Protein AF-A0A510K754-F1 (afdb_monomer_lite)

Sequence (94 aa):
MGKFEKINKIVKKAEKEILQNIEEIKNDEEYQKNMTEEEILEIIKNEKKRLKNINLVSEKILNTDFKPKMKITMFFKYECWMADCPQHLIIDED

Foldseek 3Di:
DDPLVVLVVVLVVLLVVLVVVLVCLVPPPVNVVPDDPVVSVVVSVVSVVVNVVSVVVSCCVVVVVPPPPPPPPQDDPPPDRPVPPCVPPPPPDD

Secondary structure (DSSP, 8-state):
--HHHHHHHHHHHHHHHHHHHHHHHHH-HHHHHHS-HHHHHHHHHHHHHHHHHHHHHHHHHHTS------------BTTB-TTT-GGG------

Organism: NCBI:txid157687

pLDDT: mean 77.62, std 16.48, range [48.53, 95.56]

Structure (mmCIF, N/CA/C/O backbone):
data_AF-A0A510K754-F1
#
_entry.id   AF-A0A510K754-F1
#
loop_
_atom_site.group_PDB
_atom_site.id
_atom_site.type_symbol
_atom_site.label_atom_id
_atom_site.label_alt_id
_atom_site.label_comp_id
_atom_site.label_asym_id
_atom_site.label_entity_id
_atom_site.label_seq_id
_atom_site.pdbx_PDB_ins_code
_atom_site.Cartn_x
_atom_site.Cartn_y
_atom_site.Cartn_z
_atom_site.occupancy
_atom_site.B_iso_or_equiv
_atom_site.auth_seq_id
_atom_site.auth_comp_id
_atom_site.auth_asym_id
_atom_site.auth_atom_id
_atom_site.pdbx_PDB_model_num
ATOM 1 N N . MET A 1 1 ? -1.314 -8.152 23.177 1.00 59.00 1 MET A N 1
ATOM 2 C CA . MET A 1 1 ? -1.023 -7.320 21.992 1.00 59.00 1 MET A CA 1
ATOM 3 C C . MET A 1 1 ? -2.281 -6.561 21.590 1.00 59.00 1 MET A C 1
ATOM 5 O O . MET A 1 1 ? -3.281 -7.202 21.264 1.00 59.00 1 MET A O 1
ATOM 9 N N . GLY A 1 2 ? -2.263 -5.231 21.685 1.00 80.94 2 GLY A N 1
ATOM 10 C CA . GLY A 1 2 ? -3.439 -4.391 21.415 1.00 80.94 2 GLY A CA 1
ATOM 11 C C . GLY A 1 2 ? -3.831 -4.372 19.930 1.00 80.94 2 GLY A C 1
ATOM 12 O O . GLY A 1 2 ? -2.993 -4.629 19.066 1.00 80.94 2 GLY A O 1
ATOM 13 N N . LYS A 1 3 ? -5.097 -4.055 19.609 1.00 75.69 3 LYS A N 1
ATOM 14 C CA . LYS A 1 3 ? -5.582 -3.956 18.211 1.00 75.69 3 LYS A CA 1
ATOM 15 C C . LYS A 1 3 ? -4.718 -2.998 17.374 1.00 75.69 3 LYS A C 1
ATOM 17 O O . LYS A 1 3 ? -4.274 -3.370 16.294 1.00 75.69 3 LYS A O 1
ATOM 22 N N . PHE A 1 4 ? -4.395 -1.823 17.915 1.00 81.88 4 PHE A N 1
ATOM 23 C CA . PHE A 1 4 ? -3.536 -0.831 17.257 1.00 81.88 4 PHE A CA 1
ATOM 24 C C . PHE A 1 4 ? -2.091 -1.299 17.068 1.00 81.88 4 PHE A C 1
ATOM 26 O O . PHE A 1 4 ? -1.466 -1.015 16.054 1.00 81.88 4 PHE A O 1
ATOM 33 N N . GLU A 1 5 ? -1.571 -2.080 18.009 1.00 84.94 5 GLU A N 1
ATOM 34 C CA . GLU A 1 5 ? -0.215 -2.621 17.944 1.00 84.94 5 GLU A CA 1
ATOM 35 C C . GLU A 1 5 ? -0.074 -3.647 16.804 1.00 84.94 5 GLU A C 1
ATOM 37 O O . GLU A 1 5 ? 0.939 -3.674 16.104 1.00 84.94 5 GLU A O 1
ATOM 42 N N . LYS A 1 6 ? -1.114 -4.465 16.575 1.00 86.88 6 LYS A N 1
ATOM 43 C CA . LYS A 1 6 ? -1.176 -5.394 15.434 1.00 86.88 6 LYS A CA 1
ATOM 44 C C . LYS A 1 6 ? -1.221 -4.642 14.102 1.00 86.88 6 LYS A C 1
ATOM 46 O O . LYS A 1 6 ? -0.485 -4.997 13.188 1.00 86.88 6 LYS A O 1
ATOM 51 N N . ILE A 1 7 ? -2.037 -3.589 14.017 1.00 84.88 7 ILE A N 1
ATOM 52 C CA . ILE A 1 7 ? -2.157 -2.746 12.816 1.00 84.88 7 ILE A CA 1
ATOM 53 C C . ILE A 1 7 ? -0.821 -2.068 12.506 1.0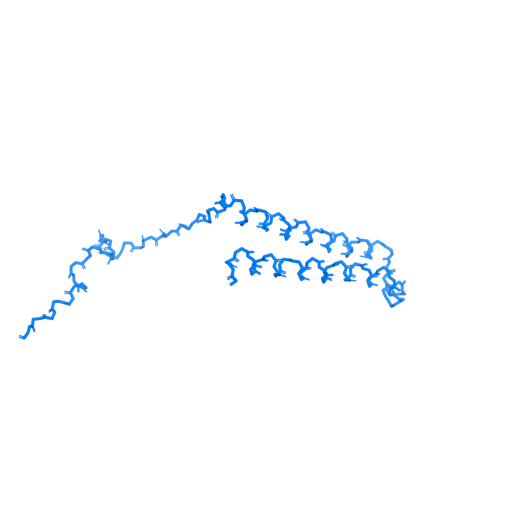0 84.88 7 ILE A C 1
ATOM 55 O O . ILE A 1 7 ? -0.349 -2.150 11.378 1.00 84.88 7 ILE A O 1
ATOM 59 N N . ASN A 1 8 ? -0.155 -1.500 13.513 1.00 87.88 8 ASN A N 1
ATOM 60 C CA . ASN A 1 8 ? 1.148 -0.860 13.342 1.00 87.88 8 ASN A CA 1
ATOM 61 C C . ASN A 1 8 ? 2.216 -1.841 12.821 1.00 87.88 8 ASN A C 1
ATOM 63 O O . ASN A 1 8 ? 2.989 -1.496 11.932 1.00 87.88 8 ASN A O 1
ATOM 67 N N . LYS A 1 9 ? 2.241 -3.095 13.307 1.00 90.94 9 LYS A N 1
ATOM 68 C CA . LYS A 1 9 ? 3.154 -4.121 12.764 1.00 90.94 9 LYS A CA 1
ATOM 69 C C . LYS A 1 9 ? 2.881 -4.431 11.291 1.00 90.94 9 LYS A C 1
ATOM 71 O O . LYS A 1 9 ? 3.832 -4.584 10.532 1.00 90.94 9 LYS A O 1
ATOM 76 N N . ILE A 1 10 ? 1.610 -4.530 10.899 1.00 89.81 10 ILE A N 1
ATOM 77 C CA . ILE A 1 10 ? 1.217 -4.793 9.506 1.00 89.81 10 ILE A CA 1
ATOM 78 C C . ILE A 1 10 ? 1.630 -3.623 8.610 1.00 89.81 10 ILE A C 1
ATOM 80 O O . ILE A 1 10 ? 2.260 -3.844 7.579 1.00 89.81 10 ILE A O 1
ATOM 84 N N . VAL A 1 11 ? 1.337 -2.390 9.032 1.00 90.81 11 VAL A N 1
ATOM 85 C CA . VAL A 1 11 ? 1.691 -1.168 8.295 1.00 90.81 11 VAL A CA 1
ATOM 86 C C . VAL A 1 11 ? 3.200 -1.078 8.096 1.00 90.81 11 VAL A C 1
ATOM 88 O O . VAL A 1 11 ? 3.645 -0.992 6.958 1.00 90.81 11 VAL A O 1
ATOM 91 N N . LYS A 1 12 ? 3.998 -1.228 9.160 1.00 92.69 12 LYS A N 1
ATOM 92 C CA . LYS A 1 12 ? 5.468 -1.195 9.064 1.00 92.69 12 LYS A CA 1
ATOM 93 C C . LYS A 1 12 ? 6.042 -2.268 8.143 1.00 92.69 12 LYS A C 1
ATOM 95 O O . LYS A 1 12 ? 7.042 -2.032 7.471 1.00 92.69 12 LYS A O 1
ATOM 100 N N . LYS A 1 13 ? 5.439 -3.461 8.124 1.00 94.75 13 LYS A N 1
ATOM 101 C CA . LYS A 1 13 ? 5.859 -4.529 7.212 1.00 94.75 13 LYS A CA 1
ATOM 102 C C . LYS A 1 13 ? 5.595 -4.129 5.757 1.00 94.75 13 LYS A C 1
ATOM 104 O O . LYS A 1 13 ? 6.504 -4.227 4.942 1.00 94.75 13 LYS A O 1
ATOM 109 N N . ALA A 1 14 ? 4.401 -3.615 5.466 1.00 91.94 14 ALA A N 1
ATOM 110 C CA . ALA A 1 14 ? 4.036 -3.155 4.128 1.00 91.94 14 ALA A CA 1
ATOM 111 C C . ALA A 1 14 ? 4.879 -1.951 3.664 1.00 91.94 14 ALA A C 1
ATOM 113 O O . ALA A 1 14 ? 5.306 -1.909 2.515 1.00 91.94 14 ALA A O 1
ATOM 114 N N . GLU A 1 15 ? 5.164 -0.992 4.553 1.00 93.38 15 GLU A N 1
ATOM 115 C CA . GLU A 1 15 ? 6.076 0.127 4.273 1.00 93.38 15 GLU A CA 1
ATOM 116 C C . GLU A 1 15 ? 7.468 -0.376 3.882 1.00 93.38 15 GLU A C 1
ATOM 118 O O . GLU A 1 15 ? 8.029 0.073 2.883 1.00 93.38 15 GLU A O 1
ATOM 123 N N . LYS A 1 16 ? 8.011 -1.334 4.645 1.00 95.56 16 LYS A N 1
ATOM 124 C CA . LYS A 1 16 ? 9.323 -1.921 4.369 1.00 95.56 16 LYS A CA 1
ATOM 125 C C . LYS A 1 16 ? 9.356 -2.624 3.012 1.00 95.56 16 LYS A C 1
ATOM 127 O O . LYS A 1 16 ? 10.294 -2.396 2.260 1.00 95.56 16 LYS A O 1
ATOM 132 N N . GLU A 1 17 ? 8.343 -3.429 2.697 1.00 94.62 17 GLU A N 1
ATOM 133 C CA . GLU A 1 17 ? 8.237 -4.128 1.408 1.00 94.62 17 GLU A CA 1
ATOM 134 C C . GLU A 1 17 ? 8.196 -3.141 0.230 1.00 94.62 17 GLU A C 1
ATOM 136 O O . GLU A 1 17 ? 8.921 -3.310 -0.743 1.00 94.62 17 GLU A O 1
ATOM 141 N N . ILE A 1 18 ? 7.424 -2.054 0.330 1.00 93.00 18 ILE A N 1
ATOM 142 C CA . ILE A 1 18 ? 7.355 -1.044 -0.741 1.00 93.00 18 ILE A CA 1
ATOM 143 C C . ILE A 1 18 ? 8.690 -0.315 -0.920 1.00 93.00 18 ILE A C 1
ATOM 145 O O . ILE A 1 18 ? 9.102 -0.038 -2.046 1.00 93.00 18 ILE A O 1
ATOM 149 N N . LEU A 1 19 ? 9.375 0.014 0.178 1.00 94.00 19 LEU A N 1
ATOM 150 C CA . LEU A 1 19 ? 10.693 0.645 0.105 1.00 94.00 19 LEU A CA 1
ATOM 151 C C . LEU A 1 19 ? 11.727 -0.288 -0.533 1.00 94.00 19 LEU A C 1
ATOM 153 O O . LEU A 1 19 ? 12.505 0.179 -1.361 1.00 94.00 19 LEU A O 1
ATOM 157 N N . GLN A 1 20 ? 11.683 -1.580 -0.199 1.00 94.88 20 GLN A N 1
ATOM 158 C CA . GLN A 1 20 ? 12.523 -2.601 -0.827 1.00 94.88 20 GLN A CA 1
ATOM 159 C C . GLN A 1 20 ? 12.245 -2.702 -2.329 1.00 94.88 20 GLN A C 1
ATOM 161 O O . GLN A 1 20 ? 13.185 -2.592 -3.106 1.00 94.88 20 GLN A O 1
ATOM 166 N N . ASN A 1 21 ? 10.979 -2.764 -2.751 1.00 91.62 21 ASN A N 1
ATOM 167 C CA . ASN A 1 21 ? 10.626 -2.786 -4.175 1.00 91.62 21 ASN A CA 1
ATOM 168 C C . ASN A 1 21 ? 11.184 -1.567 -4.929 1.00 91.62 21 ASN A C 1
ATOM 170 O O . ASN A 1 21 ? 11.715 -1.697 -6.026 1.00 91.62 21 ASN A O 1
ATOM 174 N N . ILE A 1 22 ? 11.076 -0.362 -4.352 1.00 92.69 22 ILE A N 1
ATOM 175 C CA . ILE A 1 22 ? 11.618 0.861 -4.969 1.00 92.69 22 ILE A CA 1
ATOM 176 C C . ILE A 1 22 ? 13.141 0.779 -5.115 1.00 92.69 22 ILE A C 1
ATOM 178 O O . ILE A 1 22 ? 13.689 1.296 -6.089 1.00 92.69 22 ILE A O 1
ATOM 182 N N . GLU A 1 23 ? 13.827 0.210 -4.127 1.00 92.56 23 GLU A N 1
ATOM 183 C CA . GLU A 1 23 ? 15.278 0.043 -4.145 1.00 92.56 23 GLU A CA 1
ATOM 184 C C . GLU A 1 23 ? 15.712 -1.014 -5.166 1.00 92.56 23 GLU A C 1
ATOM 186 O O . GLU A 1 23 ? 16.646 -0.764 -5.925 1.00 92.56 23 GLU A O 1
ATOM 191 N N . GLU A 1 24 ? 14.982 -2.126 -5.261 1.00 92.00 24 GLU A N 1
ATOM 192 C CA . GLU A 1 24 ? 15.167 -3.152 -6.290 1.00 92.00 24 GLU A CA 1
ATOM 193 C C . GLU A 1 24 ? 14.991 -2.553 -7.687 1.00 92.00 24 GLU A C 1
ATOM 195 O O . GLU A 1 24 ? 15.937 -2.560 -8.461 1.00 92.00 24 GLU A O 1
ATOM 200 N N . ILE A 1 25 ? 13.866 -1.892 -7.980 1.00 89.50 25 ILE A N 1
ATOM 201 C CA . ILE A 1 25 ? 13.608 -1.273 -9.298 1.00 89.50 25 ILE A CA 1
ATOM 202 C C . ILE A 1 25 ? 14.718 -0.288 -9.714 1.00 89.50 25 ILE A C 1
ATOM 204 O O . ILE A 1 25 ? 15.009 -0.128 -10.899 1.00 89.50 25 ILE A O 1
ATOM 208 N N . LYS A 1 26 ? 15.337 0.407 -8.753 1.00 86.75 26 LYS A N 1
ATOM 209 C CA . LYS A 1 26 ? 16.429 1.349 -9.037 1.00 86.75 26 LYS A CA 1
ATOM 210 C C . LYS A 1 26 ? 17.757 0.667 -9.341 1.00 86.75 26 LYS A C 1
ATOM 212 O O . LYS A 1 26 ? 18.502 1.185 -10.166 1.00 86.75 26 LYS A O 1
ATOM 217 N N . ASN A 1 27 ? 18.067 -0.413 -8.631 1.00 87.12 27 ASN A N 1
ATOM 218 C CA . ASN A 1 27 ? 19.390 -1.038 -8.643 1.00 87.12 27 ASN A CA 1
ATOM 219 C C . ASN A 1 27 ? 19.457 -2.295 -9.517 1.00 87.12 27 ASN A C 1
ATOM 221 O O . ASN A 1 27 ? 20.543 -2.816 -9.752 1.00 87.12 27 ASN A O 1
ATOM 225 N N . ASP A 1 28 ? 18.314 -2.801 -9.958 1.00 89.62 28 ASP A N 1
ATOM 226 C CA . ASP A 1 28 ? 18.212 -4.032 -10.719 1.00 89.62 28 ASP A CA 1
ATOM 227 C C . ASP A 1 28 ? 18.537 -3.793 -12.202 1.00 89.62 28 ASP A C 1
ATOM 229 O O . ASP A 1 28 ? 17.906 -2.997 -12.905 1.00 89.62 28 ASP A O 1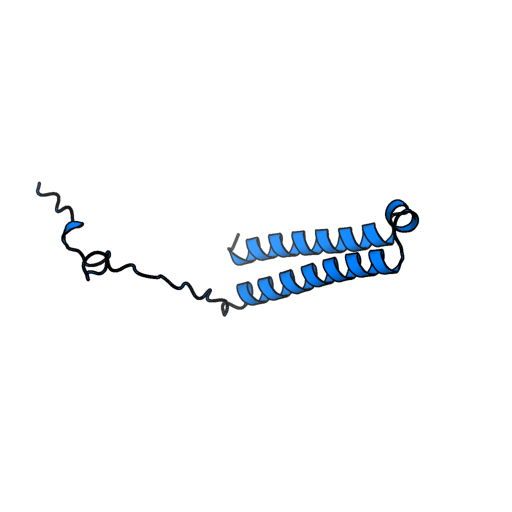
ATOM 233 N N . GLU A 1 29 ? 19.572 -4.494 -12.664 1.00 82.50 29 GLU A N 1
ATOM 234 C CA . GLU A 1 29 ? 20.106 -4.390 -14.021 1.00 82.50 29 GLU A CA 1
ATOM 235 C C . GLU A 1 29 ? 19.111 -4.862 -15.093 1.00 82.50 29 GLU A C 1
ATOM 237 O O . GLU A 1 29 ? 19.168 -4.390 -16.230 1.00 82.50 29 GLU A O 1
ATOM 242 N N . GLU A 1 30 ? 18.189 -5.770 -14.758 1.00 82.94 30 GLU A N 1
ATOM 243 C CA . GLU A 1 30 ? 17.180 -6.285 -15.682 1.00 82.94 30 GLU A CA 1
ATOM 244 C C . GLU A 1 30 ? 16.143 -5.205 -16.005 1.00 82.94 30 GLU A C 1
ATOM 246 O O . GLU A 1 30 ? 15.821 -4.996 -17.179 1.00 82.94 30 GLU A O 1
ATOM 251 N N . TYR A 1 31 ? 15.694 -4.445 -15.003 1.00 81.56 31 TYR A N 1
ATOM 252 C CA . TYR A 1 31 ? 14.813 -3.295 -15.231 1.00 81.56 31 TYR A CA 1
ATOM 253 C C . TYR A 1 31 ? 15.500 -2.203 -16.059 1.00 81.56 31 TYR A C 1
ATOM 255 O O . TYR A 1 31 ? 14.892 -1.690 -16.998 1.00 81.56 31 TYR A O 1
ATOM 263 N N . GLN A 1 32 ? 16.768 -1.889 -15.768 1.00 82.06 32 GLN A N 1
ATOM 264 C CA . GLN A 1 32 ? 17.538 -0.878 -16.512 1.00 82.06 32 GLN A CA 1
ATOM 265 C C . GLN A 1 32 ? 17.803 -1.281 -17.971 1.00 82.06 32 GLN A C 1
ATOM 267 O O . GLN A 1 32 ? 17.954 -0.424 -18.839 1.00 82.06 32 GLN A O 1
ATOM 272 N N . LYS A 1 33 ? 17.880 -2.586 -18.255 1.00 87.44 33 LYS A N 1
ATOM 273 C CA . LYS A 1 33 ? 18.135 -3.107 -19.604 1.00 87.44 33 LYS A CA 1
ATOM 274 C C . LYS A 1 33 ? 16.864 -3.254 -20.442 1.00 87.44 33 LYS A C 1
ATOM 276 O O . LYS A 1 33 ? 16.934 -3.122 -21.663 1.00 87.44 33 LYS A O 1
ATOM 281 N N . ASN A 1 34 ? 15.735 -3.565 -19.806 1.00 89.12 34 ASN A N 1
ATOM 282 C CA . ASN A 1 34 ? 14.494 -3.920 -20.496 1.00 89.12 34 ASN A CA 1
ATOM 283 C C . ASN A 1 34 ? 13.465 -2.786 -20.568 1.00 89.12 34 ASN A C 1
ATOM 285 O O . ASN A 1 34 ? 12.514 -2.905 -21.339 1.00 89.12 34 ASN A O 1
ATOM 289 N N . MET A 1 35 ? 13.623 -1.715 -19.788 1.00 88.88 35 MET A N 1
ATOM 290 C CA . MET A 1 35 ? 12.670 -0.605 -19.743 1.00 88.88 35 MET A CA 1
ATOM 291 C C . MET A 1 35 ? 13.358 0.738 -19.957 1.00 88.88 35 MET A C 1
ATOM 293 O O . MET A 1 35 ? 14.543 0.916 -19.680 1.00 88.88 35 MET A O 1
ATOM 297 N N . THR A 1 36 ? 12.584 1.705 -20.431 1.00 90.81 36 THR A N 1
ATOM 298 C CA . THR A 1 36 ? 13.021 3.097 -20.527 1.00 90.81 36 THR A CA 1
ATOM 299 C C . THR A 1 36 ? 13.063 3.757 -19.149 1.00 90.81 36 THR A C 1
ATOM 301 O O . THR A 1 36 ? 12.337 3.379 -18.225 1.00 90.81 36 THR A O 1
ATOM 304 N N . GLU A 1 37 ? 13.877 4.806 -19.009 1.00 88.75 37 GLU A N 1
ATOM 305 C CA . GLU A 1 37 ? 13.926 5.604 -17.778 1.00 88.75 37 GLU A CA 1
ATOM 306 C C . GLU A 1 37 ? 12.538 6.141 -17.382 1.00 88.75 37 GLU A C 1
ATOM 308 O O . GLU A 1 37 ? 12.207 6.197 -16.198 1.00 88.75 37 GLU A O 1
ATOM 313 N N . GLU A 1 38 ? 11.701 6.495 -18.362 1.00 90.44 38 GLU A N 1
ATOM 314 C CA . GLU A 1 38 ? 10.339 6.991 -18.140 1.00 90.44 38 GLU A CA 1
ATOM 315 C C . GLU A 1 38 ? 9.433 5.925 -17.504 1.00 90.44 38 GLU A C 1
ATOM 317 O O . GLU A 1 38 ? 8.751 6.209 -16.514 1.00 90.44 38 GLU A O 1
ATOM 322 N N . GLU A 1 39 ? 9.477 4.687 -18.003 1.00 91.06 39 GLU A N 1
ATOM 323 C CA . GLU A 1 39 ? 8.720 3.555 -17.451 1.00 91.06 39 GLU A CA 1
ATOM 324 C C . GLU A 1 39 ? 9.181 3.215 -16.027 1.00 91.06 39 GLU A C 1
ATOM 326 O O . GLU A 1 39 ? 8.358 3.048 -15.121 1.00 91.06 39 GLU A O 1
ATOM 331 N N . ILE A 1 40 ? 10.497 3.193 -15.790 1.00 90.94 40 ILE A N 1
ATOM 332 C CA . ILE A 1 40 ? 11.079 2.974 -14.455 1.00 90.94 40 ILE A CA 1
ATOM 333 C C . ILE A 1 40 ? 10.592 4.053 -13.476 1.00 90.94 40 ILE A C 1
ATOM 335 O O . ILE A 1 40 ? 10.165 3.754 -12.352 1.00 90.94 40 ILE A O 1
ATOM 339 N N . LEU A 1 41 ? 10.608 5.320 -13.896 1.00 92.38 41 LEU A N 1
ATOM 340 C CA . LEU A 1 41 ? 10.129 6.438 -13.085 1.00 92.38 41 LEU A CA 1
ATOM 341 C C . LEU A 1 41 ? 8.629 6.337 -12.790 1.00 92.38 41 LEU A C 1
ATOM 343 O O . LEU A 1 41 ? 8.208 6.667 -11.672 1.00 92.38 41 LEU A O 1
ATOM 347 N N . GLU A 1 42 ? 7.823 5.874 -13.743 1.00 93.75 42 GLU A N 1
ATOM 348 C CA . GLU A 1 42 ? 6.390 5.664 -13.546 1.00 93.75 42 GLU A CA 1
ATOM 349 C C . GLU A 1 42 ? 6.108 4.551 -12.526 1.00 93.75 42 GLU A C 1
ATOM 351 O O . GLU A 1 42 ? 5.296 4.743 -11.610 1.00 93.75 42 GLU A O 1
ATOM 356 N N . ILE A 1 43 ? 6.836 3.436 -12.595 1.00 91.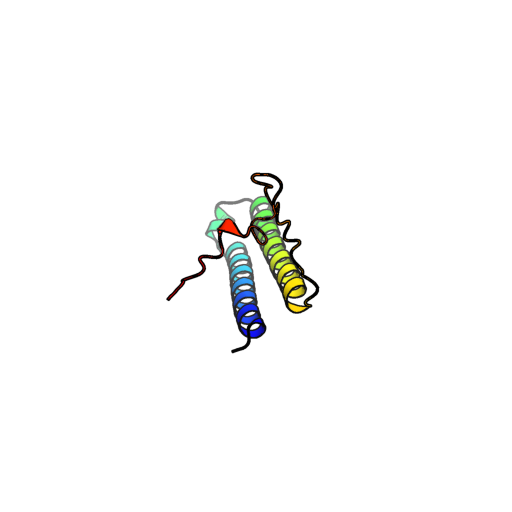94 43 ILE A N 1
ATOM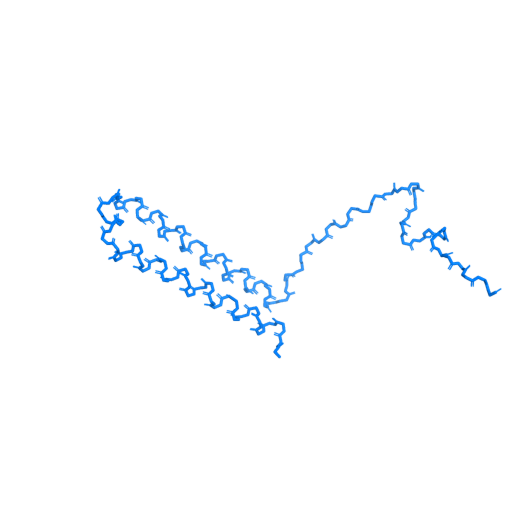 357 C CA . ILE A 1 43 ? 6.714 2.336 -11.627 1.00 91.94 43 ILE A CA 1
ATOM 358 C C . ILE A 1 43 ? 7.111 2.817 -10.224 1.00 91.94 43 ILE A C 1
ATOM 360 O O . ILE A 1 43 ? 6.347 2.647 -9.268 1.00 91.94 43 ILE A O 1
ATOM 364 N N . ILE A 1 44 ? 8.240 3.523 -10.089 1.00 92.56 44 ILE A N 1
ATOM 365 C CA . ILE A 1 44 ? 8.667 4.103 -8.803 1.00 92.56 44 ILE A CA 1
ATOM 366 C C . ILE A 1 44 ? 7.621 5.095 -8.272 1.00 92.56 44 ILE A C 1
ATOM 368 O O . ILE A 1 44 ? 7.354 5.153 -7.065 1.00 92.56 44 ILE A O 1
ATOM 372 N N . LYS A 1 45 ? 7.014 5.906 -9.145 1.00 95.00 45 LYS A N 1
ATOM 373 C CA . LYS A 1 45 ? 5.957 6.857 -8.767 1.00 95.00 45 LYS A CA 1
ATOM 374 C C . LYS A 1 45 ? 4.711 6.131 -8.257 1.00 95.00 45 LYS A C 1
ATOM 376 O O . LYS A 1 45 ? 4.112 6.589 -7.277 1.00 95.00 45 LYS A O 1
ATOM 381 N N . ASN A 1 46 ? 4.350 5.006 -8.867 1.00 95.06 46 ASN A N 1
ATOM 382 C CA . ASN A 1 46 ? 3.244 4.164 -8.421 1.00 95.06 46 ASN A CA 1
ATOM 383 C C . ASN A 1 46 ? 3.521 3.537 -7.049 1.00 95.06 46 ASN A C 1
ATOM 385 O O . ASN A 1 46 ? 2.678 3.659 -6.156 1.00 95.06 46 ASN A O 1
ATOM 389 N N . GLU A 1 47 ? 4.714 2.990 -6.818 1.00 93.88 47 GLU A N 1
ATOM 390 C CA . GLU A 1 47 ? 5.106 2.468 -5.500 1.00 93.88 47 GLU A CA 1
ATOM 391 C C . GLU A 1 47 ? 5.099 3.566 -4.421 1.00 93.88 47 GLU A C 1
ATOM 393 O O . GLU A 1 47 ? 4.513 3.402 -3.347 1.00 93.88 47 GLU A O 1
ATOM 398 N N . LYS A 1 48 ? 5.609 4.767 -4.727 1.00 93.38 48 LYS A N 1
ATOM 399 C CA . LYS A 1 48 ? 5.509 5.927 -3.817 1.00 93.38 48 LYS A CA 1
ATOM 400 C C . LYS A 1 48 ? 4.060 6.321 -3.514 1.00 93.38 48 LYS A C 1
ATOM 402 O O . LYS A 1 48 ? 3.759 6.758 -2.401 1.00 93.38 48 LYS A O 1
ATOM 407 N N . LYS A 1 49 ? 3.148 6.198 -4.484 1.00 95.31 49 LYS A N 1
ATOM 408 C CA . LYS A 1 49 ? 1.714 6.458 -4.280 1.00 95.31 49 LYS A CA 1
ATOM 409 C C . LYS A 1 49 ? 1.088 5.400 -3.366 1.00 95.31 49 LYS A C 1
ATOM 411 O O . LYS A 1 49 ? 0.304 5.764 -2.489 1.00 95.31 49 LYS A O 1
ATOM 416 N N . ARG A 1 50 ? 1.465 4.125 -3.516 1.00 93.12 50 ARG A N 1
ATOM 417 C CA . ARG A 1 50 ? 1.052 3.041 -2.605 1.00 93.12 50 ARG A CA 1
ATOM 418 C C . ARG A 1 50 ? 1.506 3.319 -1.172 1.00 93.12 50 ARG A C 1
ATOM 420 O O . ARG A 1 50 ? 0.676 3.244 -0.268 1.00 93.12 50 ARG A O 1
ATOM 427 N N . LEU A 1 51 ? 2.760 3.740 -0.983 1.00 93.75 51 LEU A N 1
ATOM 428 C CA . LEU A 1 51 ? 3.297 4.116 0.330 1.00 93.75 51 LEU A CA 1
ATOM 429 C C . LEU A 1 51 ? 2.485 5.250 0.978 1.00 93.75 51 LEU A C 1
ATOM 431 O O . LEU A 1 51 ? 2.019 5.119 2.107 1.00 93.75 51 LEU A O 1
ATOM 435 N N . LYS A 1 52 ? 2.227 6.339 0.237 1.00 92.56 52 LYS A N 1
ATOM 436 C CA . LYS A 1 52 ? 1.398 7.457 0.727 1.00 92.56 52 LYS A CA 1
ATOM 437 C C . LYS A 1 52 ? -0.008 7.013 1.139 1.00 92.56 52 LYS A C 1
ATOM 439 O O . LYS A 1 52 ? -0.521 7.479 2.153 1.00 92.56 52 LYS A O 1
ATOM 444 N N . ASN A 1 53 ? -0.629 6.121 0.367 1.00 91.19 53 ASN A N 1
ATOM 445 C CA . ASN A 1 53 ? -1.971 5.621 0.664 1.00 91.19 53 ASN A CA 1
ATOM 446 C C . ASN A 1 53 ? -2.005 4.783 1.946 1.00 91.19 53 ASN A C 1
ATOM 448 O O . ASN A 1 53 ? -2.927 4.945 2.743 1.00 91.19 53 ASN A O 1
ATOM 452 N N . ILE A 1 54 ? -1.013 3.914 2.158 1.00 90.44 54 ILE A N 1
ATOM 453 C CA . ILE A 1 54 ? -0.917 3.096 3.374 1.00 90.44 54 ILE A CA 1
ATOM 454 C C . ILE A 1 54 ? -0.770 3.985 4.605 1.00 90.44 54 ILE A C 1
ATOM 456 O O . ILE A 1 54 ? -1.514 3.800 5.569 1.00 90.44 54 ILE A O 1
ATOM 460 N N . ASN A 1 55 ? 0.101 4.991 4.545 1.00 87.69 55 ASN A N 1
ATOM 461 C CA . ASN A 1 55 ? 0.319 5.905 5.666 1.00 87.69 55 ASN A CA 1
ATOM 462 C C . ASN A 1 55 ? -0.955 6.698 5.978 1.00 87.69 55 ASN A C 1
ATOM 464 O O . ASN A 1 55 ? -1.388 6.736 7.126 1.00 87.69 55 ASN A O 1
ATOM 468 N N . LEU A 1 56 ? -1.629 7.222 4.949 1.00 89.06 56 LEU A N 1
ATOM 469 C CA . LEU A 1 56 ? -2.894 7.944 5.105 1.00 89.06 56 LEU A CA 1
ATOM 470 C C . LEU A 1 56 ? -4.001 7.074 5.724 1.00 89.06 56 LEU A C 1
ATOM 472 O O . LEU A 1 56 ? -4.766 7.537 6.570 1.00 89.06 56 LEU A O 1
ATOM 476 N N . VAL A 1 57 ? -4.140 5.822 5.277 1.00 84.62 57 VAL A N 1
ATOM 477 C CA . VAL A 1 57 ? -5.144 4.893 5.821 1.00 84.62 57 VAL A CA 1
ATOM 478 C C . VAL A 1 57 ? -4.790 4.498 7.255 1.00 84.62 57 VAL A C 1
ATOM 480 O O . VAL A 1 57 ? -5.679 4.461 8.105 1.00 84.62 57 VAL A O 1
ATOM 483 N N . SER A 1 58 ? -3.508 4.262 7.541 1.00 85.38 58 SER A N 1
ATOM 484 C CA . SER A 1 58 ? -3.009 3.982 8.889 1.00 85.38 58 SER A CA 1
ATOM 485 C C . SER A 1 58 ? -3.334 5.127 9.850 1.00 85.38 58 SER A C 1
ATOM 487 O O . SER A 1 58 ? -3.975 4.896 10.873 1.00 85.38 58 SER A O 1
ATOM 489 N N . GLU A 1 59 ? -3.008 6.371 9.487 1.00 84.69 59 GLU A N 1
ATOM 490 C CA . GLU A 1 59 ? -3.336 7.564 10.279 1.00 84.69 59 GLU A CA 1
ATOM 491 C C . GLU A 1 59 ? -4.840 7.683 10.543 1.00 84.69 59 GLU A C 1
ATOM 493 O O . GLU A 1 59 ? -5.252 7.904 11.679 1.00 84.69 59 GLU A O 1
ATOM 498 N N . LYS A 1 60 ? -5.682 7.462 9.525 1.00 83.38 60 LYS A N 1
ATOM 499 C CA . LYS A 1 60 ? -7.146 7.475 9.683 1.00 83.38 60 LYS A CA 1
ATOM 500 C C . LYS A 1 60 ? -7.630 6.435 10.695 1.00 83.38 60 LYS A C 1
ATOM 502 O O . LYS A 1 60 ? -8.490 6.739 11.520 1.00 83.38 60 LYS A O 1
ATOM 507 N N . ILE A 1 61 ? -7.088 5.219 10.638 1.00 78.19 61 ILE A N 1
ATOM 508 C CA . ILE A 1 61 ? -7.449 4.129 11.553 1.00 78.19 61 ILE A CA 1
ATOM 509 C C . ILE A 1 61 ? -6.968 4.425 12.981 1.00 78.19 61 ILE A C 1
ATOM 511 O O . ILE A 1 61 ? -7.710 4.193 13.936 1.00 78.19 61 ILE A O 1
ATOM 515 N N . LEU A 1 62 ? -5.740 4.929 13.132 1.00 74.94 62 LEU A N 1
ATOM 516 C CA . LEU A 1 62 ? -5.128 5.226 14.431 1.00 74.94 62 LEU A CA 1
ATOM 517 C C . LEU A 1 62 ? -5.768 6.440 15.117 1.00 74.94 62 LEU A C 1
ATOM 519 O O . LEU A 1 62 ? -5.951 6.415 16.331 1.00 74.94 62 LEU A O 1
ATOM 523 N N . ASN A 1 63 ? -6.174 7.457 14.354 1.00 77.62 63 ASN A N 1
ATOM 524 C CA . ASN A 1 63 ? -6.775 8.682 14.888 1.00 77.62 63 ASN A CA 1
ATOM 525 C C . ASN A 1 63 ? -8.247 8.516 15.316 1.00 77.62 63 ASN A C 1
ATOM 527 O O . ASN A 1 63 ? -8.877 9.493 15.704 1.00 77.62 63 ASN A O 1
ATOM 531 N N . THR A 1 64 ? -8.822 7.304 15.276 1.00 62.41 64 THR A N 1
ATOM 532 C CA . THR A 1 64 ? -10.213 6.959 15.672 1.00 62.41 64 THR A CA 1
ATOM 533 C C . THR A 1 64 ? -11.357 7.702 14.955 1.00 62.41 64 THR A C 1
ATOM 535 O O . THR A 1 64 ? -12.512 7.297 15.077 1.00 62.41 64 THR A O 1
ATOM 538 N N . ASP A 1 65 ? -11.053 8.709 14.134 1.00 56.41 65 ASP A N 1
ATOM 539 C CA . ASP A 1 65 ? -12.004 9.454 13.296 1.00 56.41 65 ASP A CA 1
ATOM 540 C C . ASP A 1 65 ? -12.466 8.680 12.055 1.00 56.41 65 ASP A C 1
ATOM 542 O O . ASP A 1 65 ? -13.425 9.066 11.378 1.00 56.41 65 ASP A O 1
ATOM 546 N N . PHE A 1 66 ? -11.831 7.547 11.748 1.00 59.50 66 PHE A N 1
ATOM 547 C CA . PHE A 1 66 ? -12.325 6.650 10.714 1.00 59.50 66 PHE A CA 1
ATOM 548 C C . PHE A 1 66 ? -13.531 5.851 11.217 1.00 59.50 66 PHE A C 1
ATOM 550 O O . PHE A 1 66 ? -13.427 4.691 11.612 1.00 59.50 66 PHE A O 1
ATOM 557 N N . LYS A 1 67 ? -14.708 6.477 11.163 1.00 62.31 67 LYS A N 1
ATOM 558 C CA . LYS A 1 67 ? -16.000 5.786 11.191 1.00 62.31 67 LYS A CA 1
ATOM 559 C C . LYS A 1 67 ? -16.360 5.412 9.750 1.00 62.31 67 LYS A C 1
ATOM 561 O O . LYS A 1 67 ? -16.852 6.284 9.027 1.00 62.31 67 LYS A O 1
ATOM 566 N N . PRO A 1 68 ? -16.113 4.172 9.280 1.00 58.22 68 PRO A N 1
ATOM 567 C CA . PRO A 1 68 ? -16.611 3.768 7.973 1.00 58.22 68 PRO A CA 1
ATOM 568 C C . PRO A 1 68 ? -18.126 3.990 7.965 1.00 58.22 68 PRO A C 1
ATOM 570 O O . PRO A 1 68 ? -18.840 3.479 8.828 1.00 58.22 68 PRO A O 1
ATOM 573 N N . LYS A 1 69 ? -18.621 4.812 7.031 1.00 56.75 69 LYS A N 1
ATOM 574 C CA . LYS A 1 69 ? -20.061 5.038 6.862 1.00 56.75 69 LYS A CA 1
ATOM 575 C C . LYS A 1 69 ? -20.683 3.740 6.356 1.00 56.75 69 LYS A C 1
ATOM 577 O O . LYS A 1 69 ? -20.764 3.512 5.152 1.00 56.75 69 LYS A O 1
ATOM 582 N N . MET A 1 70 ? -21.097 2.881 7.278 1.00 55.78 70 MET A N 1
ATOM 583 C CA . MET A 1 70 ? -21.815 1.656 6.965 1.00 55.78 70 MET A CA 1
ATOM 584 C C . MET A 1 70 ? -23.259 2.039 6.632 1.00 55.78 70 MET A C 1
ATOM 586 O O . MET A 1 70 ? -24.063 2.309 7.520 1.00 55.78 70 MET A O 1
ATOM 590 N N . LYS A 1 71 ? -23.583 2.146 5.339 1.00 54.16 71 LYS A N 1
ATOM 591 C CA . LYS A 1 71 ? -24.977 2.271 4.900 1.00 54.16 71 LYS A CA 1
ATOM 592 C C . LYS A 1 71 ? -25.617 0.891 5.009 1.00 54.16 71 LYS A C 1
ATOM 594 O O . LYS A 1 71 ? -25.484 0.079 4.101 1.00 54.16 71 LYS A O 1
ATOM 599 N N . ILE A 1 72 ? -26.285 0.620 6.126 1.00 55.62 72 ILE A N 1
ATOM 600 C CA . ILE A 1 72 ? -27.180 -0.532 6.225 1.00 55.62 72 ILE A CA 1
ATOM 601 C C . ILE A 1 72 ? -28.437 -0.157 5.440 1.00 55.62 72 ILE A C 1
ATOM 603 O O . ILE A 1 72 ? -29.281 0.595 5.921 1.00 55.62 72 ILE A O 1
ATOM 607 N N . THR A 1 73 ? -28.548 -0.626 4.201 1.00 52.91 73 THR A N 1
ATOM 608 C CA . THR A 1 73 ? -29.833 -0.637 3.498 1.00 52.91 73 THR A CA 1
ATOM 609 C C . THR A 1 73 ? -30.689 -1.720 4.131 1.00 52.91 73 THR A C 1
ATOM 611 O O . THR A 1 73 ? -30.545 -2.899 3.817 1.00 52.91 73 THR A O 1
ATOM 614 N N . MET A 1 74 ? -31.542 -1.323 5.073 1.00 53.72 74 MET A N 1
ATOM 615 C CA . MET A 1 74 ? -32.583 -2.198 5.592 1.00 53.72 74 MET A CA 1
ATOM 616 C C . MET A 1 74 ? -33.621 -2.373 4.484 1.00 53.72 74 MET A C 1
ATOM 618 O O . MET A 1 74 ? -34.315 -1.430 4.111 1.00 53.72 74 MET A O 1
ATOM 622 N N . PHE A 1 75 ? -33.665 -3.565 3.895 1.00 53.91 75 PHE A N 1
ATOM 623 C CA . PHE A 1 75 ? -34.732 -3.927 2.977 1.00 53.91 75 PHE A CA 1
ATOM 624 C C . PHE A 1 75 ? -35.986 -4.181 3.809 1.00 53.91 75 PHE A C 1
ATOM 626 O O . PHE A 1 75 ? -36.040 -5.144 4.573 1.00 53.91 75 PHE A O 1
ATOM 633 N N . PHE A 1 76 ? -36.984 -3.309 3.674 1.00 49.09 76 PHE A N 1
ATOM 634 C CA . PHE A 1 76 ? -38.316 -3.553 4.210 1.00 49.09 76 PHE A CA 1
ATOM 635 C C . PHE A 1 76 ? -38.903 -4.764 3.488 1.00 49.09 76 PHE A C 1
ATOM 637 O O . PHE A 1 76 ? -39.383 -4.654 2.360 1.00 49.09 76 PHE A O 1
ATOM 644 N N . LYS A 1 77 ? -38.860 -5.937 4.117 1.00 48.53 77 LYS A N 1
ATOM 645 C CA . LYS A 1 77 ? -39.729 -7.038 3.714 1.00 48.53 77 LYS A CA 1
ATOM 646 C C . LYS A 1 77 ? -40.999 -6.888 4.546 1.00 48.53 77 LYS A C 1
ATOM 648 O O . LYS A 1 77 ? -40.940 -7.013 5.763 1.00 48.53 77 LYS A O 1
ATOM 653 N N . TYR A 1 78 ? -42.112 -6.573 3.887 1.00 54.25 78 TYR A N 1
ATOM 654 C CA . TYR A 1 78 ? -43.429 -6.398 4.519 1.00 54.25 78 TYR A CA 1
ATOM 655 C C . TYR A 1 78 ? -43.542 -5.209 5.492 1.00 54.25 78 TYR A C 1
ATOM 657 O O . TYR A 1 78 ? -44.192 -5.326 6.522 1.00 54.25 78 TYR A O 1
ATOM 665 N N . GLU A 1 79 ? -42.896 -4.076 5.185 1.00 55.69 79 GLU A N 1
ATOM 666 C CA . GLU A 1 79 ? -43.010 -2.818 5.962 1.00 55.69 79 GLU A CA 1
ATOM 667 C C . GLU A 1 79 ? -42.583 -2.906 7.444 1.00 55.69 79 GLU A C 1
ATOM 669 O O . GLU A 1 79 ? -42.754 -1.955 8.202 1.00 55.69 79 GLU A O 1
ATOM 674 N N . CYS A 1 80 ? -41.951 -4.007 7.857 1.00 56.72 80 CYS A N 1
ATOM 675 C CA . CYS A 1 80 ? -41.448 -4.211 9.211 1.00 56.72 80 CYS A CA 1
ATOM 676 C C . CYS A 1 80 ? -39.911 -4.220 9.218 1.00 56.72 80 CYS A C 1
ATOM 678 O O . CYS A 1 80 ? -39.269 -4.760 8.311 1.00 56.72 80 CYS A O 1
ATOM 680 N N . TRP A 1 81 ? -39.298 -3.633 10.249 1.00 57.78 81 TRP A N 1
ATOM 681 C CA . TRP A 1 81 ? -37.872 -3.823 10.508 1.00 57.78 81 TRP A CA 1
ATOM 682 C C . TRP A 1 81 ? -37.646 -5.293 10.883 1.00 57.78 81 TRP A C 1
ATOM 684 O O . TRP A 1 81 ? -38.276 -5.789 11.811 1.00 57.78 81 TRP A O 1
ATOM 694 N N . MET A 1 82 ? -36.719 -5.999 10.222 1.00 54.34 82 MET A N 1
ATOM 695 C CA . MET A 1 82 ? -36.392 -7.396 10.580 1.00 54.34 82 MET A CA 1
ATOM 696 C C . MET A 1 82 ? -36.033 -7.580 12.068 1.00 54.34 82 MET A C 1
ATOM 698 O O . MET A 1 82 ? -36.179 -8.681 12.582 1.00 54.34 82 MET A O 1
ATOM 702 N N . ALA A 1 83 ? -35.578 -6.521 12.748 1.00 55.84 83 ALA A N 1
ATOM 703 C CA . ALA A 1 83 ? -35.244 -6.534 14.171 1.00 55.84 83 ALA A CA 1
ATOM 704 C C . ALA A 1 83 ? -36.464 -6.483 15.114 1.00 55.84 83 ALA A C 1
ATOM 706 O O . ALA A 1 83 ? -36.333 -6.892 16.260 1.00 55.84 83 ALA A O 1
ATOM 707 N N . ASP A 1 84 ? -37.623 -6.012 14.639 1.00 52.72 84 ASP A N 1
ATOM 708 C CA . ASP A 1 84 ? -38.826 -5.765 15.455 1.00 52.72 84 ASP A CA 1
ATOM 709 C C . ASP A 1 84 ? -39.988 -6.706 15.108 1.00 52.72 84 ASP A C 1
ATOM 711 O O . ASP A 1 84 ? -41.080 -6.570 15.652 1.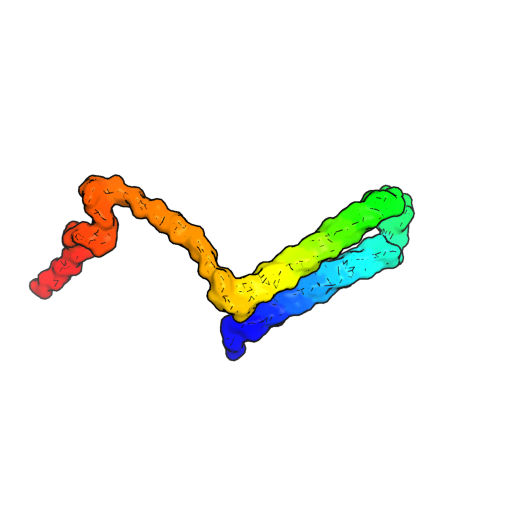00 52.72 84 ASP A O 1
ATOM 715 N N . CYS A 1 85 ? -39.791 -7.658 14.188 1.00 58.12 85 CYS A N 1
ATOM 716 C CA . CYS A 1 85 ? -40.848 -8.577 13.788 1.00 58.12 85 CYS A CA 1
ATOM 717 C C . CYS A 1 85 ? -41.028 -9.674 14.858 1.00 58.12 85 CYS A C 1
ATOM 719 O O . CYS A 1 85 ? -40.160 -10.549 14.965 1.00 58.12 85 CYS A O 1
ATOM 721 N N . PRO A 1 86 ? -42.154 -9.702 15.604 1.00 57.44 86 PRO A N 1
ATOM 722 C CA . PRO A 1 86 ? -42.386 -10.681 16.671 1.00 57.44 86 PRO A CA 1
ATOM 723 C C . PRO A 1 86 ? -42.409 -12.131 16.172 1.00 57.44 86 PRO A C 1
ATOM 725 O O . PRO A 1 86 ? -42.258 -13.051 16.962 1.00 57.44 86 PRO A O 1
ATOM 728 N N . GLN A 1 87 ? -42.550 -12.351 14.858 1.00 54.59 87 GLN A N 1
ATOM 729 C CA . GLN A 1 87 ? -42.545 -13.682 14.242 1.00 54.59 87 GLN A CA 1
ATOM 730 C C . GLN A 1 87 ? -41.199 -14.426 14.346 1.00 54.59 87 GLN A C 1
ATOM 732 O O . GLN A 1 87 ? -41.157 -15.606 14.012 1.00 54.59 87 GLN A O 1
ATOM 737 N N . HIS A 1 88 ? -40.117 -13.782 14.804 1.00 52.94 88 HIS A N 1
ATOM 738 C CA . HIS A 1 88 ? -38.821 -14.440 15.046 1.00 52.94 88 HIS A CA 1
ATOM 739 C C . HIS A 1 88 ? -38.483 -14.635 16.530 1.00 52.94 88 HIS A C 1
ATOM 741 O O . HIS A 1 88 ? -37.445 -15.220 16.840 1.00 52.94 88 HIS A O 1
ATOM 747 N N . LEU A 1 89 ? -39.342 -14.178 17.447 1.00 51.06 89 LEU A N 1
ATOM 748 C CA . LEU A 1 89 ? -39.285 -14.617 18.836 1.00 51.06 89 LEU A CA 1
ATOM 749 C C . LEU A 1 89 ? -39.902 -16.016 18.873 1.00 51.06 89 LEU A C 1
ATOM 751 O O . LEU A 1 89 ? -41.110 -16.167 19.032 1.00 51.06 89 LEU A O 1
ATOM 755 N N . ILE A 1 90 ? -39.073 -17.041 18.669 1.00 59.81 90 ILE A N 1
ATOM 756 C CA . ILE A 1 90 ? -39.418 -18.386 19.126 1.00 59.81 90 ILE A CA 1
ATOM 757 C C . ILE A 1 90 ? -39.517 -18.260 20.646 1.00 59.81 90 ILE A C 1
ATOM 759 O O . ILE A 1 90 ? -38.509 -18.123 21.336 1.00 59.81 90 ILE A O 1
ATOM 763 N N . ILE A 1 91 ? -40.745 -18.177 21.142 1.00 60.81 91 ILE A N 1
ATOM 764 C CA . ILE A 1 91 ? -41.039 -18.405 22.546 1.00 60.81 91 ILE A CA 1
ATOM 765 C C . ILE A 1 91 ? -40.988 -19.925 22.670 1.00 60.81 91 ILE A C 1
ATOM 767 O O . ILE A 1 91 ? -41.906 -20.604 22.214 1.00 60.81 91 ILE A O 1
ATOM 771 N N . ASP A 1 92 ? -39.877 -20.454 23.179 1.00 53.75 92 ASP A N 1
ATOM 772 C CA . ASP A 1 92 ? -39.873 -21.815 23.708 1.00 53.75 92 ASP A CA 1
ATOM 773 C C . ASP A 1 92 ? -40.815 -21.788 24.923 1.00 53.75 92 ASP A C 1
ATOM 775 O O . ASP A 1 92 ? -40.472 -21.247 25.975 1.00 53.75 92 ASP A O 1
ATOM 779 N N . GLU A 1 93 ? -42.050 -22.254 24.735 1.00 54.66 93 GLU A N 1
ATOM 780 C CA . GLU A 1 93 ? -42.920 -22.645 25.844 1.00 54.66 93 GLU A CA 1
ATOM 781 C C . GLU A 1 93 ? -42.459 -24.030 26.330 1.00 54.66 93 GLU A C 1
ATOM 783 O O . GLU A 1 93 ? -42.275 -24.934 25.512 1.00 54.66 93 GLU A O 1
ATOM 788 N N . ASP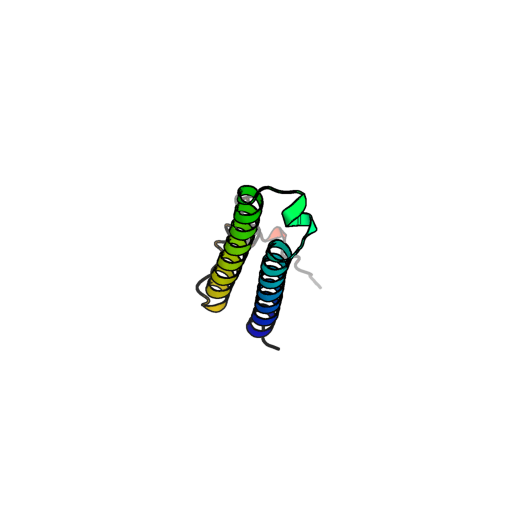 A 1 94 ? -42.222 -24.140 27.643 1.00 50.19 94 ASP A N 1
ATOM 789 C CA . ASP A 1 94 ? -41.773 -25.342 28.370 1.00 50.19 94 ASP A CA 1
ATOM 790 C C . ASP A 1 94 ? -42.628 -26.604 28.123 1.00 50.19 94 ASP A C 1
ATOM 792 O O . ASP A 1 94 ? -43.876 -26.493 28.028 1.00 50.19 94 ASP A O 1
#

Radius of gyration: 24.58 Å; chains: 1; bounding box: 64×35×49 Å